Protein AF-A0A3N4G8K3-F1 (afdb_monomer)

Secondary structure (DSSP, 8-state):
--------------------------------PPPEE--GGGGBPTT-TT-EEEEEEETTEEEEEEEE-GGG-EEEEEE-B--TTPPPEE-SS-EES--EEEEETTEEEEE-PPPPPSSPPEEPPTTEEEEETTEEEEEETTTEEEEE-SS-EEEEETTEEEEEE--

Nearest PDB structures (foldseek):
  1e2t-assembly1_A  TM=3.439E-01  e=1.175E+00  Salmonella enterica subsp. enterica serovar Typhimurium
  3w5g-assembly2_B  TM=4.505E-01  e=6.704E+00  Solanum lycopersicum
  1k6z-assembly1_B  TM=6.008E-01  e=9.813E+00  Yersinia pestis

Radius of gyration: 28.42 Å; Cα contacts (8 Å, |Δi|>4): 323; chains: 1; bounding box: 40×66×106 Å

pLDDT: mean 84.11, std 19.27, range [32.97, 98.62]

Sequence (167 aa):
MLGLVALATACSDADVAQTPASTSSPRATSPTATVVDVDAADYQGSGQAGYYHWSYGTSPLRECAIYPGENGAPTLSCAATFAPGTPDMANDVFTGPPNSVTLSGERVENYLQPEWGPTAPTPLPVGHRITVSGLSCTTLAEASTECHSSAAGFRIAAGAVVERHDG

Structure (mmCIF, N/CA/C/O backbone):
data_AF-A0A3N4G8K3-F1
#
_entry.id   AF-A0A3N4G8K3-F1
#
loop_
_atom_site.group_PDB
_atom_site.id
_atom_site.type_symbol
_atom_site.label_atom_id
_atom_site.label_alt_id
_atom_site.label_comp_id
_atom_site.label_asym_id
_atom_site.label_entity_id
_atom_site.label_seq_id
_atom_site.pdbx_PDB_ins_code
_atom_site.Cartn_x
_atom_site.Cartn_y
_atom_site.Cartn_z
_atom_site.occupancy
_atom_site.B_iso_or_equiv
_atom_site.auth_seq_id
_atom_site.auth_comp_id
_atom_site.auth_asym_id
_atom_site.auth_atom_id
_atom_site.pdbx_PDB_model_num
ATOM 1 N N . MET A 1 1 ? -24.090 -44.658 87.684 1.00 39.41 1 MET A N 1
ATOM 2 C CA . MET A 1 1 ? -22.900 -45.067 86.904 1.00 39.41 1 MET A CA 1
ATOM 3 C C . MET A 1 1 ? -22.251 -43.780 86.405 1.00 39.41 1 MET A C 1
ATOM 5 O O . MET A 1 1 ? -22.911 -43.084 85.656 1.00 39.41 1 MET A O 1
ATOM 9 N N . LEU A 1 2 ? -21.247 -43.207 87.080 1.00 38.59 2 LEU A N 1
ATOM 10 C CA . LEU A 1 2 ? -19.799 -43.525 87.063 1.00 38.59 2 LEU A CA 1
ATOM 11 C C . LEU A 1 2 ? -19.129 -43.381 85.677 1.00 38.59 2 LEU A C 1
ATOM 13 O O . LEU A 1 2 ? -19.465 -44.139 84.776 1.00 38.59 2 LEU A O 1
ATOM 17 N N . GLY A 1 3 ? -18.142 -42.465 85.594 1.00 32.97 3 GLY A N 1
ATOM 18 C CA . GLY A 1 3 ? -17.091 -42.343 84.554 1.00 32.97 3 GLY A CA 1
ATOM 19 C C . GLY A 1 3 ? -17.073 -40.969 83.847 1.00 32.97 3 GLY A C 1
ATOM 20 O O . GLY A 1 3 ? -17.901 -40.764 82.974 1.00 32.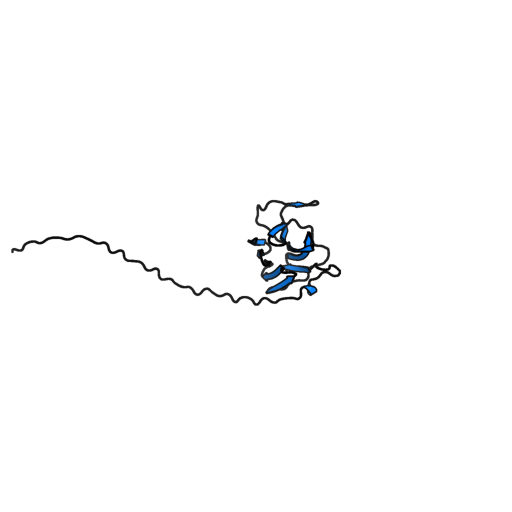97 3 GLY A O 1
ATOM 21 N N . LEU A 1 4 ? -16.381 -39.900 84.281 1.00 39.44 4 LEU A N 1
ATOM 22 C CA . LEU A 1 4 ? -14.937 -39.549 84.372 1.00 39.44 4 LEU A CA 1
ATOM 23 C C . LEU A 1 4 ? -14.177 -39.254 83.037 1.00 39.44 4 LEU A C 1
ATOM 25 O O . LEU A 1 4 ? -13.734 -40.172 82.365 1.00 39.44 4 LEU A O 1
ATOM 29 N N . VAL A 1 5 ? -14.049 -37.945 82.730 1.00 41.06 5 VAL A N 1
ATOM 30 C CA . VAL A 1 5 ? -12.893 -37.080 82.312 1.00 41.06 5 VAL A CA 1
ATOM 31 C C . VAL A 1 5 ? -11.803 -37.540 81.306 1.00 41.06 5 VAL A C 1
ATOM 33 O O . VAL A 1 5 ? -11.122 -38.520 81.574 1.00 41.06 5 VAL A O 1
ATOM 36 N N . ALA A 1 6 ? -11.516 -36.697 80.281 1.00 41.03 6 ALA A N 1
ATOM 37 C CA . ALA A 1 6 ? -10.193 -36.113 79.867 1.00 41.03 6 ALA A CA 1
ATOM 38 C C . ALA A 1 6 ? -10.287 -35.461 78.447 1.00 41.03 6 ALA A C 1
ATOM 40 O O . ALA A 1 6 ? -10.751 -36.118 77.527 1.00 41.03 6 ALA A O 1
ATOM 41 N N . LEU A 1 7 ? -10.159 -34.132 78.251 1.00 39.81 7 LEU A N 1
ATOM 42 C CA . LEU A 1 7 ? -8.982 -33.234 78.059 1.00 39.81 7 LEU A CA 1
ATOM 43 C C . LEU A 1 7 ? -8.365 -33.161 76.629 1.00 39.81 7 LEU A C 1
ATOM 45 O O . LEU A 1 7 ? -7.783 -34.133 76.174 1.00 39.81 7 LEU A O 1
ATOM 49 N N . ALA A 1 8 ? -8.421 -31.936 76.054 1.00 45.16 8 ALA A N 1
ATOM 50 C CA . ALA A 1 8 ? -7.572 -31.263 75.031 1.00 45.16 8 ALA A CA 1
ATOM 51 C C . ALA A 1 8 ? -7.347 -31.951 73.654 1.00 45.16 8 ALA A C 1
ATOM 53 O O . ALA A 1 8 ? -7.072 -33.136 73.574 1.00 45.16 8 ALA A O 1
ATOM 54 N N . THR A 1 9 ? -7.353 -31.272 72.496 1.00 48.16 9 THR A N 1
ATOM 55 C CA . THR A 1 9 ? -6.338 -30.295 72.026 1.00 48.16 9 THR A CA 1
ATOM 56 C C . THR A 1 9 ? -6.776 -29.712 70.658 1.00 48.16 9 THR A C 1
ATOM 58 O O . THR A 1 9 ? -7.527 -30.353 69.930 1.00 48.16 9 THR A O 1
ATOM 61 N N . ALA A 1 10 ? -6.327 -28.494 70.339 1.00 48.00 10 ALA A N 1
ATOM 62 C CA . ALA A 1 10 ? -6.680 -27.662 69.179 1.00 48.00 10 ALA A CA 1
ATOM 63 C C . ALA A 1 10 ? -5.961 -27.994 67.839 1.00 48.00 10 ALA A C 1
ATOM 65 O O . ALA A 1 10 ? -4.974 -28.726 67.838 1.00 48.00 10 ALA A O 1
ATOM 66 N N . CYS A 1 11 ? -6.419 -27.308 66.769 1.00 41.16 11 CYS A N 1
ATOM 67 C CA . CYS A 1 11 ? -5.816 -27.059 65.436 1.00 41.16 11 CYS A CA 1
ATOM 68 C C . CYS A 1 11 ? -5.778 -28.268 64.465 1.00 41.16 11 CYS A C 1
ATOM 70 O O . CYS A 1 11 ? -5.509 -29.386 64.874 1.00 41.16 11 CYS A O 1
ATOM 72 N N . SER A 1 12 ? -6.074 -28.159 63.165 1.00 44.84 12 SER A N 1
ATOM 73 C CA . SER A 1 12 ? -5.853 -27.054 62.225 1.00 44.84 12 SER A CA 1
ATOM 74 C C . SER A 1 12 ? -6.830 -27.133 61.044 1.00 44.84 12 SER A C 1
ATOM 76 O O . SER A 1 12 ? -7.183 -28.231 60.611 1.00 44.84 12 SER A O 1
ATOM 78 N N . ASP A 1 13 ? -7.188 -25.974 60.490 1.00 49.88 13 ASP A N 1
ATOM 79 C CA . ASP A 1 13 ? -7.706 -25.845 59.129 1.00 49.88 13 ASP A CA 1
ATOM 80 C C . ASP A 1 13 ? -6.699 -26.450 58.146 1.00 49.88 13 ASP A C 1
ATOM 82 O O . ASP A 1 13 ? -5.526 -26.069 58.124 1.00 49.88 13 ASP A O 1
ATOM 86 N N . ALA A 1 14 ? -7.153 -27.409 57.346 1.00 49.34 14 ALA A N 1
ATOM 87 C CA . ALA A 1 14 ? -6.426 -27.859 56.174 1.00 49.34 14 ALA A CA 1
ATOM 88 C C . ALA A 1 14 ? -7.152 -27.312 54.945 1.00 49.34 14 ALA A C 1
ATOM 90 O O . ALA A 1 14 ? -8.169 -27.856 54.512 1.00 49.34 14 ALA A O 1
ATOM 91 N N . ASP A 1 15 ? -6.611 -26.210 54.423 1.00 46.44 15 ASP A N 1
ATOM 92 C CA . ASP A 1 15 ? -6.835 -25.699 53.076 1.00 46.44 15 ASP A CA 1
ATOM 93 C C . ASP A 1 15 ? -6.844 -26.853 52.067 1.00 46.44 15 ASP A C 1
ATOM 95 O O . ASP A 1 15 ? -5.828 -27.508 51.810 1.00 46.44 15 ASP A O 1
ATOM 99 N N . VAL A 1 16 ? -8.009 -27.107 51.473 1.00 49.25 16 VAL A N 1
ATOM 100 C CA . 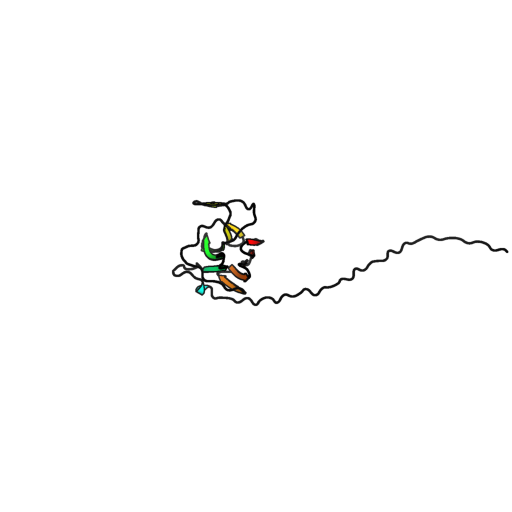VAL A 1 16 ? -8.111 -27.977 50.306 1.00 49.25 16 VAL A CA 1
ATOM 101 C C . VAL A 1 16 ? -7.504 -27.208 49.140 1.00 49.25 16 VAL A C 1
ATOM 103 O O . VAL A 1 16 ? -8.158 -26.372 48.519 1.00 49.25 16 VAL A O 1
ATOM 106 N N . ALA A 1 17 ? -6.235 -27.490 48.855 1.00 47.16 17 ALA A N 1
ATOM 107 C CA . ALA A 1 17 ? -5.542 -27.023 47.667 1.00 47.16 17 ALA A CA 1
ATOM 108 C C . ALA A 1 17 ? -6.324 -27.446 46.410 1.00 47.16 17 ALA A C 1
ATOM 110 O O . ALA A 1 17 ? -6.251 -28.589 45.953 1.00 47.16 17 ALA A O 1
ATOM 111 N N . GLN A 1 18 ? -7.090 -26.515 45.841 1.00 43.91 18 GLN A N 1
ATOM 112 C CA . GLN A 1 18 ? -7.680 -26.663 44.518 1.00 43.91 18 GLN A CA 1
ATOM 113 C C . GLN A 1 18 ? -6.551 -26.622 43.490 1.00 43.91 18 GLN A C 1
ATOM 115 O O . GLN A 1 18 ? -5.998 -25.570 43.185 1.00 43.91 18 GLN A O 1
ATOM 120 N N . THR A 1 19 ? -6.198 -27.787 42.954 1.00 49.09 19 THR A N 1
ATOM 121 C CA . THR A 1 19 ? -5.411 -27.872 41.723 1.00 49.09 19 THR A CA 1
ATOM 122 C C . THR A 1 19 ? -6.313 -27.439 40.565 1.00 49.09 19 THR A C 1
ATOM 124 O O . THR A 1 19 ? -7.318 -28.112 40.320 1.00 49.09 19 THR A O 1
ATOM 127 N N . PRO A 1 20 ? -6.018 -26.347 39.837 1.00 48.12 20 PRO A N 1
ATOM 128 C CA . PRO A 1 20 ? -6.736 -26.058 38.609 1.00 48.12 20 PRO A CA 1
ATOM 129 C C . PRO A 1 20 ? -6.356 -27.125 37.580 1.00 48.12 20 PRO A C 1
ATOM 131 O O . PRO A 1 20 ? -5.192 -27.276 37.209 1.00 48.12 20 PRO A O 1
ATOM 134 N N . ALA A 1 21 ? -7.346 -27.893 37.131 1.00 51.84 21 ALA A N 1
ATOM 135 C CA . ALA A 1 21 ? -7.197 -28.753 35.972 1.00 51.84 21 ALA A CA 1
ATOM 136 C C . ALA A 1 21 ? -6.973 -27.856 34.747 1.00 51.84 21 ALA A C 1
ATOM 138 O O . ALA A 1 21 ? -7.913 -27.259 34.218 1.00 51.84 21 ALA A O 1
ATOM 139 N N . SER A 1 22 ? -5.717 -27.740 34.316 1.00 51.09 22 SER A N 1
ATOM 140 C CA . SER A 1 22 ? -5.353 -27.146 33.033 1.00 51.09 22 SER A CA 1
ATOM 141 C C . SER A 1 22 ? -6.001 -27.965 31.922 1.00 51.09 22 SER A C 1
ATOM 143 O O . SER A 1 22 ? -5.458 -28.966 31.461 1.00 51.09 22 SER A O 1
ATOM 145 N N . THR A 1 23 ? -7.195 -27.549 31.511 1.00 50.44 23 THR A N 1
ATOM 146 C CA . THR A 1 23 ? -7.820 -28.008 30.275 1.00 50.44 23 THR A CA 1
ATOM 147 C C . THR A 1 23 ? -7.036 -27.366 29.140 1.00 50.44 23 THR A C 1
ATOM 149 O O . THR A 1 23 ? -7.302 -26.237 28.733 1.00 50.44 23 THR A O 1
ATOM 152 N N . SER A 1 24 ? -6.000 -28.055 28.675 1.00 46.66 24 SER A N 1
ATOM 153 C CA . SER A 1 24 ? -5.294 -27.724 27.445 1.00 46.66 24 SER A CA 1
ATOM 154 C C . SER A 1 24 ? -6.227 -28.014 26.272 1.00 46.66 24 SER A C 1
ATOM 156 O O . SER A 1 24 ? -6.215 -29.097 25.691 1.00 46.66 24 SER A O 1
ATOM 158 N N . SER A 1 25 ? -7.070 -27.038 25.931 1.00 54.09 25 SER A N 1
ATOM 159 C CA . SER A 1 25 ? -7.740 -27.022 24.633 1.00 54.09 25 SER A CA 1
ATOM 160 C C . SER A 1 25 ? -6.666 -27.125 23.548 1.00 54.09 25 SER A C 1
ATOM 162 O O . SER A 1 25 ? -5.717 -26.332 23.574 1.00 54.09 25 SER A O 1
ATOM 164 N N . PRO A 1 26 ? -6.766 -28.070 22.596 1.00 50.62 26 PRO A N 1
ATOM 165 C CA . PRO A 1 26 ? -5.871 -28.069 21.455 1.00 50.62 26 PRO A CA 1
ATOM 166 C C . PRO A 1 26 ? -6.065 -26.736 20.733 1.00 50.62 26 PRO A C 1
ATOM 168 O O . PRO A 1 26 ? -7.164 -26.413 20.281 1.00 50.62 26 PRO A O 1
ATOM 171 N N . ARG A 1 27 ? -4.999 -25.931 20.678 1.00 52.19 27 ARG A N 1
ATOM 172 C CA . ARG A 1 27 ? -4.941 -24.743 19.829 1.00 52.19 27 ARG A CA 1
ATOM 173 C C . ARG A 1 27 ? -5.276 -25.227 18.425 1.00 52.19 27 ARG A C 1
ATOM 175 O O . ARG A 1 27 ? -4.526 -26.025 17.869 1.00 52.19 27 ARG A O 1
ATOM 182 N N . ALA A 1 28 ? -6.421 -24.807 17.896 1.00 49.06 28 ALA A N 1
ATOM 183 C CA . ALA A 1 28 ? -6.760 -25.052 16.508 1.00 49.06 28 ALA A CA 1
ATOM 184 C C . ALA A 1 28 ? -5.660 -24.396 15.671 1.00 49.06 28 ALA A C 1
ATOM 186 O O . ALA A 1 28 ? -5.598 -23.173 15.549 1.00 49.06 28 ALA A O 1
ATOM 187 N N . THR A 1 29 ? -4.726 -25.203 15.176 1.00 45.66 29 THR A N 1
ATOM 188 C CA . THR A 1 29 ? -3.780 -24.771 14.160 1.00 45.66 29 THR A CA 1
ATOM 189 C C . THR A 1 29 ? -4.611 -24.597 12.903 1.00 45.66 29 THR A C 1
ATOM 191 O O . THR A 1 29 ? -4.844 -25.556 12.169 1.00 45.66 29 THR A O 1
ATOM 194 N N . SER A 1 30 ? -5.145 -23.390 12.702 1.00 50.69 30 SER A N 1
ATOM 195 C CA . SER A 1 30 ? -5.690 -23.005 11.406 1.00 50.69 30 SER A CA 1
ATOM 196 C C . SER A 1 30 ? -4.630 -23.348 10.360 1.00 50.69 30 SER A C 1
ATOM 198 O O . SER A 1 30 ? -3.459 -23.024 10.587 1.00 50.69 30 SER A O 1
ATOM 200 N N . PRO A 1 31 ? -4.985 -24.037 9.262 1.00 46.06 31 PRO A N 1
ATOM 201 C CA . PRO A 1 31 ? -4.022 -24.322 8.215 1.00 46.06 31 PRO A CA 1
ATOM 202 C C . PRO A 1 31 ? -3.420 -22.989 7.778 1.00 46.06 31 PRO A C 1
ATOM 204 O O . PRO A 1 31 ? -4.151 -22.077 7.388 1.00 46.06 31 PRO A O 1
ATOM 207 N N . THR A 1 32 ? -2.102 -22.847 7.914 1.00 57.81 32 THR A N 1
ATOM 208 C CA . THR A 1 32 ? -1.378 -21.720 7.335 1.00 57.81 32 THR A CA 1
ATOM 209 C C . THR A 1 32 ? -1.663 -21.772 5.843 1.00 57.81 32 THR A C 1
ATOM 211 O O . THR A 1 32 ? -1.201 -22.688 5.162 1.00 57.81 32 THR A O 1
ATOM 214 N N . ALA A 1 33 ? -2.505 -20.858 5.357 1.00 68.12 33 ALA A N 1
ATOM 215 C CA . ALA A 1 33 ? -2.767 -20.734 3.936 1.00 68.12 33 ALA A CA 1
ATOM 216 C C . ALA A 1 33 ? -1.414 -20.611 3.229 1.00 68.12 33 ALA A C 1
ATOM 218 O O . ALA A 1 33 ? -0.570 -19.811 3.638 1.00 68.12 33 ALA A O 1
ATOM 219 N N . THR A 1 34 ? -1.170 -21.462 2.234 1.00 86.00 34 THR A N 1
ATOM 220 C CA . THR A 1 34 ? 0.079 -21.421 1.477 1.00 86.00 34 THR A CA 1
ATOM 221 C C . THR A 1 34 ? 0.159 -20.080 0.762 1.00 86.00 34 THR A C 1
ATOM 223 O O . THR A 1 34 ? -0.705 -19.765 -0.053 1.00 86.00 34 THR A O 1
ATOM 226 N N . VAL A 1 35 ? 1.178 -19.291 1.096 1.00 95.62 35 VAL A N 1
ATOM 227 C CA . VAL A 1 35 ? 1.462 -18.028 0.414 1.00 95.62 35 VAL A CA 1
ATOM 228 C C . VAL A 1 35 ? 2.159 -18.335 -0.908 1.00 95.62 35 VAL A C 1
ATOM 230 O O . VAL A 1 35 ? 3.104 -19.124 -0.931 1.00 95.62 35 VAL A O 1
ATOM 233 N N . VAL A 1 36 ? 1.687 -17.728 -1.996 1.00 98.06 36 VAL A N 1
ATOM 234 C CA . VAL A 1 36 ? 2.275 -17.854 -3.337 1.00 98.06 36 VAL A CA 1
ATOM 235 C C . VAL A 1 36 ? 3.014 -16.568 -3.684 1.00 98.06 36 VAL A C 1
ATOM 237 O O . VAL A 1 36 ? 2.412 -15.499 -3.731 1.00 98.06 36 VAL A O 1
ATOM 240 N N . ASP A 1 37 ? 4.313 -16.666 -3.939 1.00 98.19 37 ASP A N 1
ATOM 241 C CA . ASP A 1 37 ? 5.109 -15.529 -4.399 1.00 98.19 37 ASP A CA 1
ATOM 242 C C . ASP A 1 37 ? 4.862 -15.253 -5.888 1.00 98.19 37 ASP A C 1
ATOM 244 O O . ASP A 1 37 ? 4.837 -16.182 -6.699 1.00 98.19 37 ASP A O 1
ATOM 248 N N . VAL A 1 38 ? 4.684 -13.980 -6.244 1.00 98.56 38 VAL A N 1
ATOM 249 C CA . VAL A 1 38 ? 4.569 -13.512 -7.638 1.00 98.56 38 VAL A CA 1
ATOM 250 C C . VAL A 1 38 ? 5.852 -12.820 -8.094 1.00 98.56 38 VAL A C 1
ATOM 252 O O . VAL A 1 38 ? 6.630 -12.338 -7.268 1.00 98.56 38 VAL A O 1
ATOM 255 N N . ASP A 1 39 ? 6.058 -12.726 -9.410 1.00 97.88 39 ASP A N 1
ATOM 256 C CA . ASP A 1 39 ? 7.092 -11.850 -9.961 1.00 97.88 39 ASP A CA 1
ATOM 257 C C . ASP A 1 39 ? 6.626 -10.391 -9.856 1.00 97.88 39 ASP A C 1
ATOM 259 O O . ASP A 1 39 ? 5.558 -10.021 -10.344 1.00 97.88 39 ASP A O 1
ATOM 263 N N . ALA A 1 40 ? 7.426 -9.541 -9.212 1.00 96.81 40 ALA A N 1
ATOM 264 C CA . ALA A 1 40 ? 7.113 -8.123 -9.097 1.00 96.81 40 ALA A CA 1
ATOM 265 C C . ALA A 1 40 ? 7.060 -7.427 -10.466 1.00 96.81 40 ALA A C 1
ATOM 267 O O . ALA A 1 40 ? 6.315 -6.459 -10.619 1.00 96.81 40 ALA A O 1
ATOM 268 N N . ALA A 1 41 ? 7.797 -7.916 -11.470 1.00 95.06 41 ALA A N 1
ATOM 269 C CA . ALA A 1 41 ? 7.802 -7.338 -12.812 1.00 95.06 41 ALA A CA 1
ATOM 270 C C . ALA A 1 41 ? 6.408 -7.336 -13.470 1.00 95.06 41 ALA A C 1
ATOM 272 O O . ALA A 1 41 ? 6.100 -6.413 -14.224 1.00 95.06 41 ALA A O 1
ATOM 273 N N . ASP A 1 42 ? 5.537 -8.291 -13.119 1.00 96.12 42 ASP A N 1
ATOM 274 C CA . ASP A 1 42 ? 4.151 -8.373 -13.613 1.00 96.12 42 ASP A CA 1
ATOM 275 C C . ASP A 1 42 ? 3.264 -7.216 -13.115 1.00 96.12 42 ASP A C 1
ATOM 277 O O . ASP A 1 42 ? 2.203 -6.929 -13.676 1.00 96.12 42 ASP A O 1
ATOM 281 N N . TYR A 1 43 ? 3.706 -6.532 -12.059 1.00 96.06 43 TYR A N 1
ATOM 282 C CA . TYR A 1 43 ? 3.014 -5.411 -11.424 1.00 96.06 43 TYR A CA 1
ATOM 283 C C . TYR A 1 43 ? 3.679 -4.068 -11.721 1.00 96.06 43 TYR A C 1
ATOM 285 O O . TYR A 1 43 ? 3.240 -3.032 -11.217 1.00 96.06 43 TYR A O 1
ATOM 293 N N . GLN A 1 44 ? 4.749 -4.061 -12.515 1.00 93.81 44 GLN A N 1
ATOM 294 C CA . GLN A 1 44 ? 5.489 -2.849 -12.811 1.00 93.81 44 GLN A CA 1
ATOM 295 C C . GLN A 1 44 ? 4.786 -2.010 -13.886 1.00 93.81 44 GLN A C 1
ATOM 297 O O . GLN A 1 44 ? 4.453 -2.495 -14.969 1.00 93.81 44 GLN A O 1
ATOM 302 N N . GLY A 1 45 ? 4.598 -0.717 -13.613 1.00 85.38 45 GLY A N 1
ATOM 303 C CA . GLY A 1 45 ? 4.019 0.215 -14.578 1.00 85.38 45 GLY A CA 1
ATOM 304 C C . GLY A 1 45 ? 4.910 0.382 -15.815 1.00 85.38 45 GLY A C 1
ATOM 305 O O . GLY A 1 45 ? 6.123 0.587 -15.706 1.00 85.38 45 GLY A O 1
ATOM 306 N N . SER A 1 46 ? 4.317 0.340 -17.012 1.00 83.12 46 SER A N 1
ATOM 307 C CA . SER A 1 46 ? 5.054 0.548 -18.266 1.00 83.12 46 SER A CA 1
ATOM 308 C C . SER A 1 46 ? 5.751 1.913 -18.274 1.00 83.12 46 SER A C 1
ATOM 310 O O . SER A 1 46 ? 5.109 2.952 -18.141 1.00 83.12 46 SER A O 1
ATOM 312 N N . GLY A 1 47 ? 7.075 1.917 -18.453 1.00 80.94 47 GLY A N 1
ATOM 313 C CA . GLY A 1 47 ? 7.891 3.137 -18.438 1.00 80.94 47 GLY A CA 1
ATOM 314 C C . GLY A 1 47 ? 8.156 3.719 -17.044 1.00 80.94 47 GLY A C 1
ATOM 315 O O . GLY A 1 47 ? 8.801 4.760 -16.944 1.00 80.94 47 GLY A O 1
ATOM 316 N N . GLN A 1 48 ? 7.712 3.055 -15.972 1.00 83.31 48 GLN A N 1
ATOM 317 C CA . GLN A 1 48 ? 7.902 3.493 -14.590 1.00 83.31 48 GLN A CA 1
ATOM 318 C C . GLN A 1 48 ? 8.843 2.522 -13.863 1.00 83.31 48 GLN A C 1
ATOM 320 O O . GLN A 1 48 ? 8.429 1.602 -13.157 1.00 83.31 48 GLN A O 1
ATOM 325 N N . ALA A 1 49 ? 10.148 2.694 -14.087 1.00 86.62 49 ALA A N 1
ATOM 326 C CA . ALA A 1 49 ? 11.173 1.880 -13.437 1.00 86.62 49 ALA A CA 1
ATOM 327 C C . ALA A 1 49 ? 11.061 1.962 -11.905 1.00 86.62 49 ALA A C 1
ATOM 329 O O . ALA A 1 49 ? 11.092 3.053 -11.339 1.00 86.62 49 ALA A O 1
ATOM 330 N N . GLY A 1 50 ? 10.931 0.808 -11.244 1.00 89.56 50 GLY A N 1
ATOM 331 C CA . GLY A 1 50 ? 10.821 0.729 -9.786 1.00 89.56 50 GLY A CA 1
ATOM 332 C C . GLY A 1 50 ? 9.444 1.077 -9.211 1.00 89.56 50 GLY A C 1
ATOM 333 O O . GLY A 1 50 ? 9.323 1.112 -7.991 1.00 89.56 50 GLY A O 1
ATOM 334 N N . TYR A 1 51 ? 8.433 1.327 -10.054 1.00 93.50 51 TYR A N 1
ATOM 335 C CA . TYR A 1 51 ? 7.051 1.569 -9.638 1.00 93.50 51 TYR A CA 1
ATOM 336 C C . TYR A 1 51 ? 6.194 0.324 -9.882 1.00 93.50 51 TYR A C 1
ATOM 338 O O . TYR A 1 51 ? 5.939 -0.047 -11.029 1.00 93.50 51 TYR A O 1
ATOM 346 N N . TYR A 1 52 ? 5.732 -0.293 -8.803 1.00 95.56 52 TYR A N 1
ATOM 347 C CA . TYR A 1 52 ? 4.935 -1.516 -8.803 1.00 95.56 52 TYR A CA 1
ATOM 348 C C . TYR A 1 52 ? 3.575 -1.206 -8.195 1.00 95.56 52 TYR A C 1
ATOM 350 O O . TYR A 1 52 ? 3.537 -0.713 -7.073 1.00 95.56 52 TYR A O 1
ATOM 358 N N . HIS A 1 53 ? 2.479 -1.470 -8.906 1.00 95.94 53 HIS A N 1
ATOM 359 C CA . HIS A 1 53 ? 1.130 -1.056 -8.511 1.00 95.94 53 HIS A CA 1
ATOM 360 C C . HIS A 1 53 ? 0.140 -2.211 -8.636 1.00 95.94 53 HIS A C 1
ATOM 362 O O . HIS A 1 53 ? 0.021 -2.833 -9.694 1.00 95.94 53 HIS A O 1
ATOM 368 N N . TRP A 1 54 ? -0.583 -2.493 -7.555 1.00 97.38 54 TRP A N 1
ATOM 369 C CA . TRP A 1 54 ? -1.546 -3.584 -7.519 1.00 97.38 54 TRP A CA 1
ATOM 370 C C . TRP A 1 54 ? -2.781 -3.256 -6.693 1.00 97.38 54 TRP A C 1
ATOM 372 O O . TRP A 1 54 ? -2.761 -2.392 -5.818 1.00 97.38 54 TRP A O 1
ATOM 382 N N . SER A 1 55 ? -3.863 -3.992 -6.944 1.00 97.81 55 SER A N 1
ATOM 383 C CA . SER A 1 55 ? -5.066 -3.927 -6.119 1.00 97.81 55 SER A CA 1
ATOM 384 C C . SER A 1 55 ? -5.138 -5.136 -5.200 1.00 97.81 55 SER A C 1
ATOM 386 O O . SER A 1 55 ? -5.019 -6.267 -5.676 1.00 97.81 55 SER A O 1
ATOM 388 N N . TYR A 1 56 ? -5.406 -4.906 -3.918 1.00 97.75 56 TYR A N 1
ATOM 389 C CA . TYR A 1 56 ? -5.694 -5.949 -2.928 1.00 97.75 56 TYR A CA 1
ATOM 390 C C . TYR A 1 56 ? -7.204 -6.063 -2.616 1.00 97.75 56 TYR A C 1
ATOM 392 O O . TYR A 1 56 ? -7.640 -6.943 -1.876 1.00 97.75 56 TYR A O 1
ATOM 400 N N . GLY A 1 57 ? -8.029 -5.188 -3.202 1.00 95.75 57 GLY A N 1
ATOM 401 C CA . GLY A 1 57 ? -9.491 -5.257 -3.189 1.00 95.75 57 GLY A CA 1
ATOM 402 C C . GLY A 1 57 ? -10.080 -4.562 -4.418 1.00 95.75 57 GLY A C 1
ATOM 403 O O . GLY A 1 57 ? -9.506 -3.593 -4.903 1.00 95.75 57 GLY A O 1
ATOM 404 N N . THR A 1 58 ? -11.201 -5.059 -4.949 1.00 89.94 58 THR A N 1
ATOM 405 C CA . THR A 1 58 ? -11.791 -4.571 -6.217 1.00 89.94 58 THR A CA 1
ATOM 406 C C . THR A 1 58 ? -13.147 -3.882 -6.060 1.00 89.94 58 THR A C 1
ATOM 408 O O . THR A 1 58 ? -13.582 -3.181 -6.969 1.00 89.94 58 THR A O 1
ATOM 411 N N . SER A 1 59 ? -13.828 -4.052 -4.923 1.00 87.25 59 SER A N 1
ATOM 412 C CA . SER A 1 59 ? -15.110 -3.397 -4.640 1.00 87.25 59 SER A CA 1
ATOM 413 C C . SER A 1 59 ? -15.303 -3.188 -3.126 1.00 87.25 59 SER A C 1
ATOM 415 O O . SER A 1 59 ? -15.783 -4.102 -2.453 1.00 87.25 59 SER A O 1
ATOM 417 N N . PRO A 1 60 ? -14.963 -2.005 -2.574 1.00 88.94 60 PRO A N 1
ATOM 418 C CA . PRO A 1 60 ? -14.344 -0.872 -3.268 1.00 88.94 60 PRO A CA 1
ATOM 419 C C . PRO A 1 60 ? -12.921 -1.200 -3.740 1.00 88.94 60 PRO A C 1
ATOM 421 O O . PRO A 1 60 ? -12.273 -2.094 -3.192 1.00 88.94 60 PRO A O 1
ATOM 424 N N . LEU A 1 61 ? -12.442 -0.473 -4.754 1.00 92.50 61 LEU A N 1
ATOM 425 C CA . LEU A 1 61 ? -11.055 -0.580 -5.200 1.00 92.50 61 LEU A CA 1
ATOM 426 C C . LEU A 1 61 ? -10.118 -0.176 -4.054 1.00 92.50 61 LEU A C 1
ATOM 428 O O . LEU A 1 61 ? -10.323 0.843 -3.391 1.00 92.50 61 LEU A O 1
ATOM 432 N N . ARG A 1 62 ? -9.118 -1.015 -3.800 1.00 95.38 62 ARG A N 1
ATOM 433 C CA . ARG A 1 62 ? -8.101 -0.823 -2.774 1.00 95.38 62 ARG A CA 1
ATOM 434 C C . ARG A 1 62 ? -6.746 -1.192 -3.338 1.00 95.38 62 ARG A C 1
ATOM 436 O O . ARG A 1 62 ? -6.559 -2.300 -3.838 1.00 95.38 62 ARG A O 1
ATOM 443 N N . GLU A 1 63 ? -5.826 -0.250 -3.246 1.00 96.50 63 GLU A N 1
ATOM 444 C CA . GLU A 1 63 ? -4.607 -0.231 -4.042 1.00 96.50 63 GLU A CA 1
ATOM 445 C C . GLU A 1 63 ? -3.392 -0.118 -3.138 1.00 96.50 63 GLU A C 1
ATOM 447 O O . GLU A 1 63 ? -3.454 0.498 -2.074 1.00 96.50 63 GLU A O 1
ATOM 452 N N . CYS A 1 64 ? -2.293 -0.710 -3.573 1.00 97.31 64 CYS A N 1
ATOM 453 C CA . CYS A 1 64 ? -0.986 -0.549 -2.971 1.00 97.31 64 CYS A CA 1
ATOM 454 C C . CYS A 1 64 ? 0.047 -0.335 -4.068 1.00 97.31 64 CYS A C 1
ATOM 456 O O . CYS A 1 64 ? -0.066 -0.902 -5.157 1.00 97.31 64 CYS A O 1
ATOM 458 N N . ALA A 1 65 ? 1.088 0.425 -3.755 1.00 96.06 65 ALA A N 1
ATOM 459 C CA . ALA A 1 65 ? 2.234 0.563 -4.624 1.00 96.06 65 ALA A CA 1
ATOM 460 C C . ALA A 1 65 ? 3.547 0.552 -3.852 1.00 96.06 65 ALA A C 1
ATOM 462 O O . ALA A 1 65 ? 3.631 1.086 -2.746 1.00 96.06 65 ALA A O 1
ATOM 463 N N . ILE A 1 66 ? 4.582 0.011 -4.488 1.00 96.00 66 ILE A N 1
ATOM 464 C CA . ILE A 1 66 ? 5.976 0.207 -4.094 1.00 96.00 66 ILE A CA 1
ATOM 465 C C . ILE A 1 66 ? 6.619 1.101 -5.143 1.00 96.00 66 ILE A C 1
ATOM 467 O O . ILE A 1 66 ? 6.52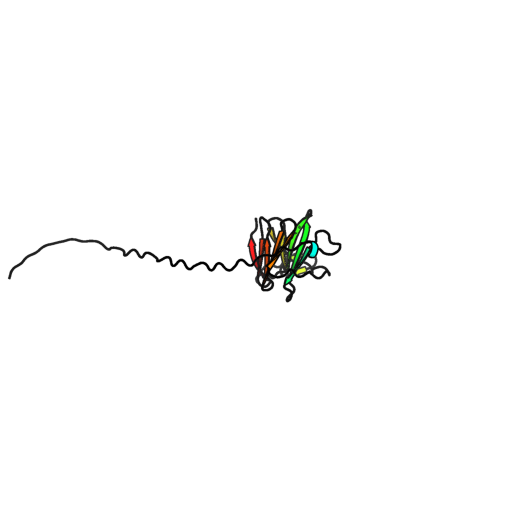9 0.817 -6.335 1.00 96.00 66 ILE A O 1
ATOM 471 N N . TYR A 1 67 ? 7.255 2.183 -4.711 1.00 93.56 67 TYR A N 1
ATOM 472 C CA . TYR A 1 67 ? 7.873 3.163 -5.599 1.00 93.56 67 TYR A CA 1
ATOM 473 C C . TYR A 1 67 ? 9.164 3.730 -5.002 1.00 93.56 67 TYR A C 1
ATOM 475 O O . TYR A 1 67 ? 9.380 3.617 -3.792 1.00 93.56 67 TYR A O 1
ATOM 483 N N . PRO A 1 68 ? 10.044 4.342 -5.817 1.00 92.38 68 PRO A N 1
ATOM 484 C CA . PRO A 1 68 ? 11.210 5.044 -5.297 1.00 92.38 68 PRO A CA 1
ATOM 485 C C . PRO A 1 68 ? 10.751 6.234 -4.446 1.00 92.38 68 PRO A C 1
ATOM 487 O O . PRO A 1 68 ? 10.126 7.162 -4.958 1.00 92.38 68 PRO A O 1
ATOM 490 N N . GLY A 1 69 ? 11.025 6.181 -3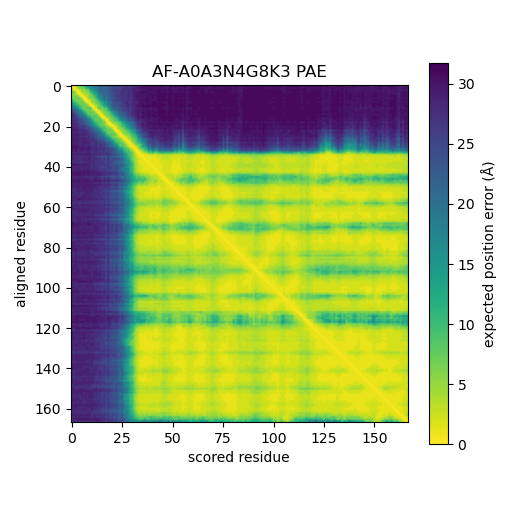.149 1.00 86.75 69 GLY A N 1
ATOM 491 C CA . GLY A 1 69 ? 10.752 7.244 -2.193 1.00 86.75 69 GLY A CA 1
ATOM 492 C C . GLY A 1 69 ? 11.885 8.261 -2.109 1.00 86.75 69 GLY A C 1
ATOM 493 O O . GLY A 1 69 ? 12.746 8.368 -2.991 1.00 86.75 69 GLY A O 1
ATOM 494 N N . GLU A 1 70 ? 11.902 9.015 -1.011 1.00 80.94 70 GLU A N 1
ATOM 495 C CA . GLU A 1 70 ? 12.959 9.989 -0.746 1.00 80.94 70 GLU A CA 1
ATOM 496 C C . GLU A 1 70 ? 14.341 9.317 -0.725 1.00 80.94 70 GLU A C 1
ATOM 498 O O . GLU A 1 70 ? 14.529 8.222 -0.191 1.00 80.94 70 GLU A O 1
ATOM 503 N N . ASN A 1 71 ? 15.329 9.977 -1.334 1.00 83.19 71 ASN A N 1
ATOM 504 C CA . ASN A 1 71 ? 16.710 9.489 -1.449 1.00 83.19 71 ASN A CA 1
ATOM 505 C C . ASN A 1 71 ? 16.868 8.142 -2.189 1.00 83.19 71 ASN A C 1
ATOM 507 O O . ASN A 1 71 ? 17.928 7.523 -2.117 1.00 83.19 71 ASN A O 1
ATOM 511 N N . GLY A 1 72 ? 15.839 7.691 -2.917 1.00 83.31 72 GLY A N 1
ATOM 512 C CA . GLY A 1 72 ? 15.856 6.442 -3.682 1.00 83.31 72 GLY A CA 1
ATOM 513 C C . GLY A 1 72 ? 15.581 5.181 -2.857 1.00 83.31 72 GLY A C 1
ATOM 514 O O . GLY A 1 72 ? 15.598 4.086 -3.419 1.00 83.31 72 GLY A O 1
ATOM 515 N N . ALA A 1 73 ? 15.306 5.309 -1.554 1.00 89.06 73 ALA A N 1
ATOM 516 C CA . ALA A 1 73 ? 14.837 4.188 -0.745 1.00 89.06 73 ALA A CA 1
ATOM 517 C C . ALA A 1 73 ? 13.409 3.803 -1.170 1.00 89.06 73 ALA A C 1
ATOM 519 O O . ALA A 1 73 ? 12.605 4.693 -1.443 1.00 89.06 73 ALA A O 1
ATOM 520 N N . PRO A 1 74 ? 13.060 2.510 -1.255 1.00 92.88 74 PRO A N 1
ATOM 521 C CA . PRO A 1 74 ? 11.717 2.110 -1.649 1.00 92.88 74 PRO A CA 1
ATOM 522 C C . PRO A 1 74 ? 10.703 2.516 -0.570 1.00 92.88 74 PRO A C 1
ATOM 524 O O . PRO A 1 74 ? 10.932 2.318 0.623 1.00 92.88 74 PRO A O 1
ATOM 527 N N . THR A 1 75 ? 9.566 3.051 -0.998 1.00 95.50 75 THR A N 1
ATOM 528 C CA . THR A 1 75 ? 8.411 3.332 -0.145 1.00 95.50 75 THR A CA 1
ATOM 529 C C . THR A 1 75 ? 7.248 2.473 -0.602 1.00 95.50 75 THR A C 1
ATOM 531 O O . THR A 1 75 ? 6.946 2.406 -1.792 1.00 95.50 75 THR A O 1
ATOM 534 N N . LEU A 1 76 ? 6.593 1.824 0.353 1.00 96.94 76 LEU A N 1
ATOM 535 C CA . LEU A 1 76 ? 5.315 1.161 0.158 1.00 96.94 76 LEU A CA 1
ATOM 536 C C . LEU A 1 76 ? 4.203 2.107 0.616 1.00 96.94 76 LEU A C 1
ATOM 538 O O . LEU A 1 76 ? 4.288 2.654 1.710 1.00 96.94 76 LEU A O 1
ATOM 542 N N . SER A 1 77 ? 3.146 2.253 -0.174 1.00 97.06 77 SER A N 1
ATOM 543 C CA . SER A 1 77 ? 1.919 2.949 0.224 1.00 97.06 77 SER A CA 1
ATOM 544 C C . SER A 1 77 ? 0.707 2.106 -0.134 1.00 97.06 77 SER A C 1
ATOM 546 O O . SER A 1 77 ? 0.642 1.577 -1.240 1.00 97.06 77 SER A O 1
ATOM 548 N N . CYS A 1 78 ? -0.253 1.993 0.776 1.00 97.75 78 CYS A N 1
ATOM 549 C CA . CYS A 1 78 ? -1.513 1.295 0.558 1.00 97.75 78 CYS A CA 1
ATOM 550 C C . CYS A 1 78 ? -2.687 2.198 0.917 1.00 97.75 78 CYS A C 1
ATOM 552 O O . CYS A 1 78 ? -2.757 2.699 2.039 1.00 97.75 78 CYS A O 1
ATOM 554 N N . ALA A 1 79 ? -3.642 2.344 0.000 1.00 97.19 79 ALA A N 1
ATOM 555 C CA . ALA A 1 79 ? -4.909 3.010 0.266 1.00 97.19 79 ALA A CA 1
ATOM 556 C C . ALA A 1 79 ? -5.626 2.292 1.411 1.00 97.19 79 ALA A C 1
ATOM 558 O O . ALA A 1 79 ? -5.747 1.073 1.375 1.00 97.19 79 ALA A O 1
ATOM 559 N N . ALA A 1 80 ? -6.117 3.014 2.410 1.00 97.12 80 ALA A N 1
ATOM 560 C CA . ALA A 1 80 ? -6.760 2.444 3.587 1.00 97.12 80 ALA A CA 1
ATOM 561 C C . ALA A 1 80 ? -7.730 3.443 4.223 1.00 97.12 80 ALA A C 1
ATOM 563 O O . ALA A 1 80 ? -7.646 4.650 4.010 1.00 97.12 80 ALA A O 1
ATOM 564 N N . THR A 1 81 ? -8.647 2.945 5.044 1.00 96.38 81 THR A N 1
ATOM 565 C CA . THR A 1 81 ? -9.426 3.772 5.969 1.00 96.38 81 THR A CA 1
ATOM 566 C C . THR A 1 81 ? -8.850 3.701 7.375 1.00 96.38 81 THR A C 1
ATOM 568 O O . THR A 1 81 ? -8.224 2.714 7.767 1.00 96.38 81 THR A O 1
ATOM 571 N N . PHE A 1 82 ? -9.107 4.742 8.156 1.00 96.19 82 PHE A N 1
ATOM 572 C CA . PHE A 1 82 ? -8.604 4.886 9.516 1.00 96.19 82 PHE A CA 1
ATOM 573 C C . PHE A 1 82 ? -9.771 4.987 10.492 1.00 96.19 82 PHE A C 1
ATOM 575 O O . PHE A 1 82 ? -10.894 5.322 10.107 1.00 96.19 82 PHE A O 1
ATOM 582 N N . ALA A 1 83 ? -9.511 4.665 11.758 1.00 92.81 83 ALA A N 1
ATOM 583 C CA . ALA A 1 83 ? -10.530 4.731 12.793 1.00 92.81 83 ALA A CA 1
ATOM 584 C C . ALA A 1 83 ? -11.096 6.162 12.921 1.00 92.81 83 ALA A C 1
ATOM 586 O O . ALA A 1 83 ? -10.349 7.135 12.745 1.00 92.81 83 ALA A O 1
ATOM 587 N N . PRO A 1 84 ? -12.389 6.314 13.262 1.00 92.06 84 PRO A N 1
ATOM 588 C CA . PRO A 1 84 ? -12.970 7.620 13.551 1.00 92.06 84 PRO A CA 1
ATOM 589 C C . PRO A 1 84 ? -12.147 8.388 14.593 1.00 92.06 84 PRO A C 1
ATOM 591 O O . PRO A 1 84 ? -11.701 7.812 15.584 1.00 92.06 84 PRO A O 1
ATOM 594 N N . GLY A 1 85 ? -11.954 9.689 14.371 1.00 92.00 85 GLY A N 1
ATOM 595 C CA . GLY A 1 85 ? -11.139 10.542 15.243 1.00 92.00 85 GLY A CA 1
ATOM 596 C C . GLY A 1 85 ? -9.640 10.542 14.926 1.00 92.00 85 GLY A C 1
ATOM 597 O O . GLY A 1 85 ? -8.892 11.246 15.601 1.00 92.00 85 GLY A O 1
ATOM 598 N N . THR A 1 86 ? -9.193 9.806 13.900 1.00 94.75 86 THR A N 1
ATOM 599 C CA . THR A 1 86 ? -7.842 9.987 13.346 1.00 94.75 86 THR A CA 1
ATOM 600 C C . THR A 1 86 ? -7.685 11.437 12.865 1.00 94.75 86 THR A C 1
ATOM 602 O O . THR A 1 86 ? -8.547 11.885 12.108 1.00 94.75 86 THR A O 1
ATOM 605 N N . PRO A 1 87 ? -6.640 12.174 13.295 1.00 96.19 87 PRO A N 1
ATOM 606 C CA . PRO A 1 87 ? -6.462 13.570 12.908 1.00 96.19 87 PRO A CA 1
ATOM 607 C C . PRO A 1 87 ? -6.348 13.752 11.396 1.00 96.19 87 PRO A C 1
ATOM 609 O O . PRO A 1 87 ? -5.702 12.948 10.717 1.00 96.19 87 PRO A O 1
ATOM 612 N N . ASP A 1 88 ? -6.930 14.842 10.902 1.00 95.75 88 ASP A N 1
ATOM 613 C CA . ASP A 1 88 ? -6.760 15.265 9.518 1.00 95.75 88 ASP A CA 1
ATOM 614 C C . ASP A 1 88 ? -5.293 15.604 9.227 1.00 95.75 88 ASP A C 1
ATOM 616 O O . ASP A 1 88 ? -4.544 16.091 10.079 1.00 95.75 88 ASP A O 1
ATOM 620 N N . MET A 1 89 ? -4.906 15.366 7.983 1.00 95.19 89 MET A N 1
ATOM 621 C CA . MET A 1 89 ? -3.624 15.734 7.408 1.00 95.19 89 MET A CA 1
ATOM 622 C C . MET A 1 89 ? -3.837 16.802 6.335 1.00 95.19 89 MET A C 1
ATOM 624 O O . MET A 1 89 ? -4.933 16.947 5.791 1.00 95.19 89 MET A O 1
ATOM 628 N N . ALA A 1 90 ? -2.777 17.538 6.015 1.00 93.19 90 ALA A N 1
ATOM 629 C CA . ALA A 1 90 ? -2.775 18.504 4.928 1.00 93.19 90 ALA A CA 1
ATOM 630 C C . ALA A 1 90 ? -1.548 18.289 4.040 1.00 93.19 90 ALA A C 1
ATOM 632 O O . ALA A 1 90 ? -0.452 18.029 4.537 1.00 93.19 90 ALA A O 1
ATOM 633 N N . ASN A 1 91 ? -1.745 18.417 2.733 1.00 87.00 91 ASN A N 1
ATOM 634 C CA . ASN A 1 91 ? -0.686 18.600 1.746 1.00 87.00 91 ASN A CA 1
ATOM 635 C C . ASN A 1 91 ? -0.950 19.909 0.975 1.00 87.00 91 ASN A C 1
ATOM 637 O O . ASN A 1 91 ? -1.867 20.656 1.314 1.00 87.00 91 ASN A O 1
ATOM 641 N N . ASP A 1 92 ? -0.163 20.196 -0.063 1.00 85.81 92 ASP A N 1
ATOM 642 C CA . ASP A 1 92 ? -0.266 21.459 -0.811 1.00 85.81 92 ASP A CA 1
ATOM 643 C C . ASP A 1 92 ? -1.622 21.671 -1.516 1.00 85.81 92 ASP A C 1
ATOM 645 O O . ASP A 1 92 ? -1.934 22.789 -1.929 1.00 85.81 92 ASP A O 1
ATOM 649 N N . VAL A 1 93 ? -2.424 20.613 -1.681 1.00 85.38 93 VAL A N 1
ATOM 650 C CA . VAL A 1 93 ? -3.656 20.617 -2.487 1.00 85.38 93 VAL A CA 1
ATOM 651 C C . VAL A 1 93 ? -4.900 20.261 -1.665 1.00 85.38 93 VAL A C 1
ATOM 653 O O . VAL A 1 93 ? -5.986 20.768 -1.945 1.00 85.38 93 VAL A O 1
ATOM 656 N N . PHE A 1 94 ? -4.768 19.408 -0.648 1.00 88.06 94 PHE A N 1
ATOM 657 C CA . PHE A 1 94 ? -5.882 18.796 0.072 1.00 88.06 94 PHE A CA 1
ATOM 658 C C . PHE A 1 94 ? -5.679 18.828 1.590 1.00 88.06 94 PHE A C 1
ATOM 660 O O . PHE A 1 94 ? -4.571 18.625 2.082 1.00 88.06 94 PHE A O 1
ATOM 667 N N . THR A 1 95 ? -6.789 18.979 2.318 1.00 94.00 95 THR A N 1
ATOM 668 C CA . THR A 1 95 ? -6.880 18.763 3.769 1.00 94.00 95 THR A CA 1
ATOM 669 C C . THR A 1 95 ? -8.017 17.792 4.052 1.00 94.00 95 THR A C 1
ATOM 671 O O . THR A 1 95 ? -9.118 17.967 3.525 1.00 94.00 95 THR A O 1
ATOM 674 N N . GLY A 1 96 ? -7.770 16.785 4.883 1.00 93.56 96 GLY A N 1
ATOM 675 C CA . GLY A 1 96 ? -8.780 15.802 5.267 1.00 93.56 96 GLY A CA 1
ATOM 676 C C . GLY A 1 96 ? -8.184 14.591 5.981 1.00 93.56 96 GLY A C 1
ATOM 677 O O . GLY A 1 96 ? -6.986 14.583 6.278 1.00 93.56 96 GLY A O 1
ATOM 678 N N . PRO A 1 97 ? -8.990 13.552 6.252 1.00 94.31 97 PRO A N 1
ATOM 679 C CA . PRO A 1 97 ? -8.500 12.363 6.929 1.00 94.31 97 PRO A CA 1
ATOM 680 C C . PRO A 1 97 ? -7.469 11.643 6.052 1.00 94.31 97 PRO A C 1
ATOM 682 O O . PRO A 1 97 ? -7.591 11.671 4.824 1.00 94.31 97 PRO A O 1
ATOM 685 N N . PRO A 1 98 ? -6.484 10.951 6.649 1.00 96.06 98 PRO A N 1
ATOM 686 C CA . PRO A 1 98 ? -5.583 10.110 5.877 1.00 96.06 98 PRO A CA 1
ATOM 687 C C . PRO A 1 98 ? -6.368 9.067 5.080 1.00 96.06 98 PRO A C 1
ATOM 689 O O . PRO A 1 98 ? -7.399 8.554 5.524 1.00 96.06 98 PRO A O 1
ATOM 692 N N . ASN A 1 99 ? -5.863 8.750 3.895 1.00 95.06 99 ASN A N 1
ATOM 693 C CA . ASN A 1 99 ? -6.464 7.790 2.969 1.00 95.06 99 ASN A CA 1
ATOM 694 C C . ASN A 1 99 ? -5.483 6.689 2.543 1.00 95.06 99 ASN A C 1
ATOM 696 O O . ASN A 1 99 ? -5.885 5.774 1.825 1.00 95.06 99 ASN A O 1
ATOM 700 N N . SER A 1 100 ? -4.236 6.752 3.014 1.00 96.50 100 SER A N 1
ATOM 701 C CA . SER A 1 100 ? -3.204 5.751 2.777 1.00 96.50 100 SER A CA 1
ATOM 702 C C . SER A 1 100 ? -2.331 5.553 4.009 1.00 96.50 100 SER A C 1
ATOM 704 O O . SER A 1 100 ? -2.133 6.467 4.808 1.00 96.50 100 SER A O 1
ATOM 706 N N . VAL A 1 101 ? -1.799 4.346 4.165 1.00 97.50 101 VAL A N 1
ATOM 707 C CA . VAL A 1 101 ? -0.738 4.018 5.120 1.00 97.50 101 VAL A CA 1
ATOM 708 C C . VAL A 1 101 ? 0.544 3.755 4.345 1.00 97.50 101 VAL A C 1
ATOM 710 O O . VAL A 1 101 ? 0.523 3.047 3.337 1.00 97.50 101 VAL A O 1
ATOM 713 N N . THR A 1 102 ? 1.649 4.331 4.800 1.00 96.69 102 THR A N 1
ATOM 714 C CA . THR A 1 102 ? 2.964 4.167 4.184 1.00 96.69 102 THR A CA 1
ATOM 715 C C . THR A 1 102 ? 3.884 3.361 5.084 1.00 96.69 102 THR A C 1
ATOM 717 O O . THR A 1 102 ? 3.781 3.407 6.306 1.00 96.69 102 THR A O 1
ATOM 720 N N . LEU A 1 103 ? 4.794 2.618 4.466 1.00 96.62 103 LEU A N 1
ATOM 721 C CA . LEU A 1 103 ? 5.942 1.994 5.104 1.00 96.62 103 LEU A CA 1
ATOM 722 C C . LEU A 1 103 ? 7.192 2.457 4.355 1.00 96.62 103 LEU A C 1
ATOM 724 O O . LEU A 1 103 ? 7.374 2.150 3.173 1.00 96.62 103 LEU A O 1
ATOM 728 N N . SER A 1 104 ? 8.038 3.213 5.050 1.00 89.31 104 SER A N 1
ATOM 729 C CA . SER A 1 104 ? 9.301 3.733 4.530 1.00 89.31 104 SER A CA 1
ATOM 730 C C . SER A 1 104 ? 10.408 3.471 5.545 1.00 89.31 104 SER A C 1
ATOM 732 O O . SER A 1 104 ? 10.359 3.949 6.680 1.00 89.31 104 SER A O 1
ATOM 734 N N . GLY A 1 105 ? 11.393 2.660 5.155 1.00 83.56 105 GLY A N 1
ATOM 735 C CA . GLY A 1 105 ? 12.420 2.169 6.074 1.00 83.56 105 GLY A CA 1
ATOM 736 C C . GLY A 1 105 ? 11.818 1.372 7.238 1.00 83.56 105 GLY A C 1
ATOM 737 O O . GLY A 1 105 ? 11.279 0.281 7.045 1.00 83.56 105 GLY A O 1
ATOM 738 N N . GLU A 1 106 ? 11.926 1.929 8.442 1.00 87.44 106 GLU A N 1
ATOM 739 C CA . GLU A 1 106 ? 11.519 1.302 9.710 1.00 87.44 106 GLU A CA 1
ATOM 740 C C . GLU A 1 106 ? 10.266 1.953 10.321 1.00 87.44 106 GLU A C 1
ATOM 742 O O . GLU A 1 106 ? 9.957 1.717 11.486 1.00 87.44 106 GLU A O 1
ATOM 747 N N . ARG A 1 107 ? 9.551 2.797 9.560 1.00 92.00 107 ARG A N 1
ATOM 748 C CA . ARG A 1 107 ? 8.385 3.540 10.061 1.00 92.00 107 ARG A CA 1
ATOM 749 C C . ARG A 1 107 ? 7.129 3.294 9.250 1.00 92.00 107 ARG A C 1
ATOM 751 O O . ARG A 1 107 ? 7.166 3.310 8.016 1.00 92.00 107 ARG A O 1
ATOM 758 N N . VAL A 1 108 ? 6.020 3.152 9.968 1.00 96.56 108 VAL A N 1
ATOM 759 C CA . VAL A 1 108 ? 4.663 3.152 9.433 1.00 96.56 108 VAL A CA 1
ATOM 760 C C . VAL A 1 108 ? 4.001 4.499 9.702 1.00 96.56 108 VAL A C 1
ATOM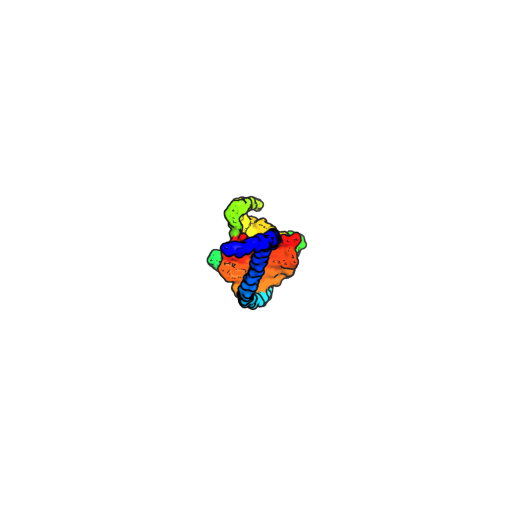 762 O O . VAL A 1 108 ? 3.832 4.906 10.850 1.00 96.56 108 VAL A O 1
ATOM 765 N N . GLU A 1 109 ? 3.542 5.177 8.652 1.00 95.06 109 GLU A N 1
ATOM 766 C CA . GLU A 1 109 ? 2.947 6.511 8.769 1.00 95.06 109 GLU A CA 1
ATOM 767 C C . GLU A 1 109 ? 1.550 6.576 8.141 1.00 95.06 109 GLU A C 1
ATOM 769 O O . GLU A 1 109 ? 1.201 5.836 7.219 1.00 95.06 109 GLU A O 1
ATOM 774 N N . ASN A 1 110 ? 0.714 7.471 8.672 1.00 95.50 110 ASN A N 1
ATOM 775 C CA . ASN A 1 110 ? -0.501 7.884 7.976 1.00 95.50 110 ASN A CA 1
ATOM 776 C C . ASN A 1 110 ? -0.107 8.816 6.833 1.00 95.50 110 ASN A C 1
ATOM 778 O O . ASN A 1 110 ? 0.802 9.628 6.986 1.00 95.50 110 ASN A O 1
ATOM 782 N N . TYR A 1 111 ? -0.840 8.757 5.730 1.00 93.56 111 TYR A N 1
ATOM 783 C CA . TYR A 1 111 ? -0.587 9.605 4.584 1.00 93.56 111 TYR A CA 1
ATOM 784 C C . TYR A 1 111 ? -1.894 10.064 3.933 1.00 93.56 111 TYR A C 1
ATOM 786 O O . TYR A 1 111 ? -2.873 9.316 3.844 1.00 93.56 111 TYR A O 1
ATOM 794 N N . LEU A 1 112 ? -1.901 11.322 3.487 1.00 93.56 112 LEU A N 1
ATOM 795 C CA . LEU A 1 112 ? -2.942 11.878 2.629 1.00 93.56 112 LEU A CA 1
ATOM 796 C C . LEU A 1 112 ? -2.410 11.919 1.201 1.00 93.56 112 LEU A C 1
ATOM 798 O O . LEU A 1 112 ? -1.772 12.880 0.763 1.00 93.56 112 LEU A O 1
ATOM 802 N N . GLN A 1 113 ? -2.659 10.823 0.504 1.00 87.31 113 GLN A N 1
ATOM 803 C CA . GLN A 1 113 ? -2.228 10.588 -0.854 1.00 87.31 113 GLN A CA 1
ATOM 804 C C . GLN A 1 113 ? -3.167 11.282 -1.856 1.00 87.31 113 GLN A C 1
ATOM 806 O O . GLN A 1 113 ? -4.390 11.138 -1.739 1.00 87.31 113 GLN A O 1
ATOM 811 N N . PRO A 1 114 ? -2.631 11.994 -2.867 1.00 81.62 114 PRO A N 1
ATOM 812 C CA . PRO A 1 114 ? -3.388 12.342 -4.068 1.00 81.62 114 PRO A CA 1
ATOM 813 C C . PRO A 1 114 ? -3.912 11.085 -4.773 1.00 81.62 114 PRO A C 1
ATOM 815 O O . PRO A 1 114 ? -3.385 9.997 -4.556 1.00 81.62 114 PRO A O 1
ATOM 818 N N . GLU A 1 115 ? -4.915 11.219 -5.641 1.00 78.00 115 GLU A N 1
ATOM 819 C CA . GLU A 1 115 ? -5.390 10.084 -6.442 1.00 78.00 115 GLU A CA 1
ATOM 820 C C . GLU A 1 115 ? -4.224 9.371 -7.145 1.00 78.00 115 GLU A C 1
ATOM 822 O O . GLU A 1 115 ? -3.278 10.005 -7.629 1.00 78.00 115 GLU A O 1
ATOM 827 N N . TRP A 1 116 ? -4.286 8.037 -7.180 1.00 78.19 116 TRP A N 1
ATOM 828 C CA . TRP A 1 116 ? -3.345 7.245 -7.960 1.00 78.19 116 TRP A CA 1
ATOM 829 C C . TRP A 1 116 ? -3.391 7.697 -9.426 1.00 78.19 116 TR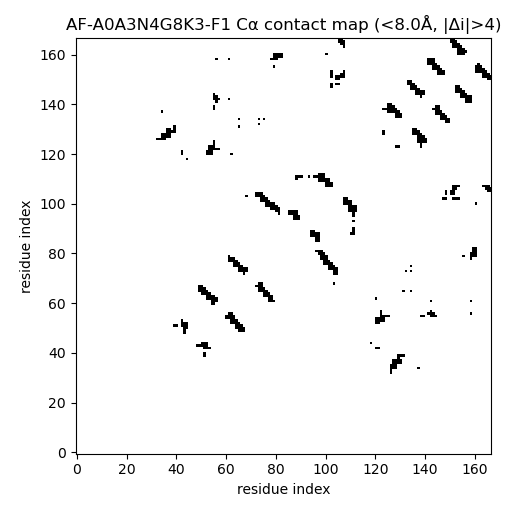P A C 1
ATOM 831 O O . TRP A 1 116 ? -4.421 8.152 -9.926 1.00 78.19 116 TRP A O 1
ATOM 841 N N . GLY A 1 117 ? -2.249 7.616 -10.113 1.00 73.19 117 GLY A N 1
ATOM 842 C CA . GLY A 1 117 ? -2.160 7.996 -11.522 1.00 73.19 117 GLY A CA 1
ATOM 843 C C . GLY A 1 117 ? -3.127 7.194 -12.411 1.00 73.19 117 GLY A C 1
ATOM 844 O O . GLY A 1 117 ? -3.726 6.217 -11.973 1.00 73.19 117 GLY A O 1
ATOM 845 N N . PRO A 1 118 ? -3.251 7.539 -13.703 1.00 71.38 118 PRO A N 1
ATOM 846 C CA . PRO A 1 118 ? -4.269 6.964 -14.593 1.00 71.38 118 PRO A CA 1
ATOM 847 C C . PRO A 1 118 ? -4.091 5.462 -14.889 1.00 71.38 118 PRO A C 1
ATOM 849 O O . PRO A 1 118 ? -4.937 4.857 -15.548 1.00 71.38 118 PRO A O 1
ATOM 852 N N . THR A 1 119 ? -2.982 4.860 -14.460 1.00 82.31 119 THR A N 1
ATOM 853 C CA . THR A 1 119 ? -2.684 3.446 -14.676 1.00 82.31 119 THR A CA 1
ATOM 854 C C . THR A 1 119 ? -3.482 2.591 -13.701 1.00 82.31 119 THR A C 1
ATOM 856 O O . THR A 1 119 ? -3.192 2.573 -12.505 1.00 82.31 119 THR A O 1
ATOM 859 N N . ALA A 1 120 ? -4.449 1.838 -14.229 1.00 86.56 120 ALA A N 1
ATOM 860 C CA . ALA A 1 120 ? -5.210 0.882 -13.436 1.00 86.56 120 ALA A CA 1
ATOM 861 C C . ALA A 1 120 ? -4.280 -0.173 -12.798 1.00 86.56 120 ALA A C 1
ATOM 863 O O . ALA A 1 120 ? -3.377 -0.676 -13.474 1.00 86.56 120 ALA A O 1
ATOM 864 N N . PRO A 1 121 ? -4.495 -0.526 -11.522 1.00 92.81 121 PRO A N 1
ATOM 865 C CA . PRO A 1 121 ? -3.688 -1.517 -10.822 1.00 92.81 121 PRO A CA 1
ATOM 866 C C . PRO A 1 121 ? -3.936 -2.930 -11.358 1.00 92.81 121 PRO A C 1
ATOM 868 O O . PRO A 1 121 ? -5.075 -3.318 -11.633 1.00 92.81 121 PRO A O 1
ATOM 871 N N . THR A 1 122 ? -2.887 -3.750 -11.406 1.00 95.75 122 THR A N 1
ATOM 872 C CA . THR A 1 122 ? -3.034 -5.193 -11.644 1.00 95.75 122 THR A CA 1
ATOM 873 C C . THR A 1 122 ? -3.514 -5.876 -10.355 1.00 95.75 122 THR A C 1
ATOM 875 O O . THR A 1 122 ? -2.920 -5.658 -9.299 1.00 95.75 122 THR A O 1
ATOM 878 N N . PRO A 1 123 ? -4.558 -6.721 -10.363 1.00 97.00 123 PRO A N 1
ATOM 879 C 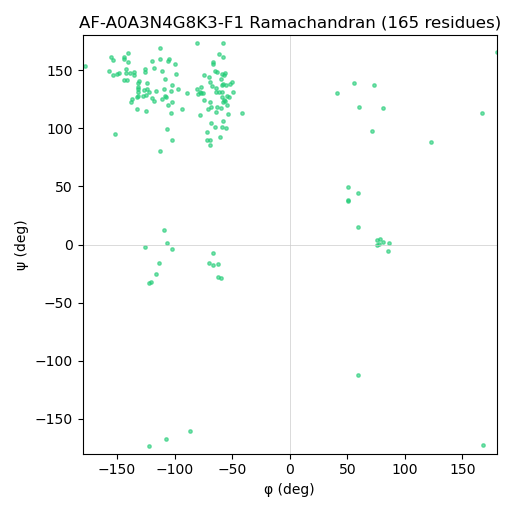CA . PRO A 1 123 ? -4.970 -7.421 -9.149 1.00 97.00 123 PRO A CA 1
ATOM 880 C C . PRO A 1 123 ? -3.907 -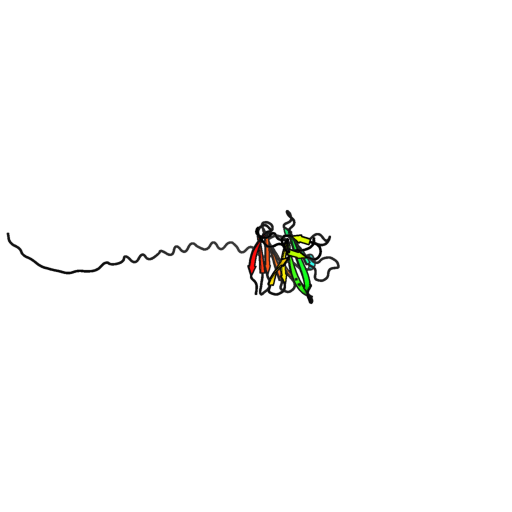8.390 -8.619 1.00 97.00 123 PRO A C 1
ATOM 882 O O . PRO A 1 123 ? -3.387 -9.226 -9.360 1.00 97.00 123 PRO A O 1
ATOM 885 N N . LEU A 1 124 ? -3.613 -8.310 -7.319 1.00 98.12 124 LEU A N 1
ATOM 886 C CA . LEU A 1 124 ? -2.839 -9.326 -6.607 1.00 98.12 124 LEU A CA 1
ATOM 887 C C . LEU A 1 124 ? -3.826 -10.323 -5.980 1.00 98.12 124 LEU A C 1
ATOM 889 O O . LEU A 1 124 ? -4.646 -9.915 -5.155 1.00 98.12 124 LEU A O 1
ATOM 893 N N . PRO A 1 125 ? -3.829 -11.609 -6.377 1.00 97.44 125 PRO A N 1
ATOM 894 C CA . PRO A 1 125 ? -4.839 -12.536 -5.882 1.00 97.44 125 PRO A CA 1
ATOM 895 C C . PRO A 1 125 ? -4.699 -12.811 -4.379 1.00 97.44 125 PRO A C 1
ATOM 897 O O . PRO A 1 125 ? -3.618 -12.730 -3.798 1.00 97.44 125 PRO A O 1
ATOM 900 N N . VAL A 1 126 ? -5.801 -13.205 -3.738 1.00 97.12 126 VAL A N 1
ATOM 901 C CA . VAL A 1 126 ? -5.784 -13.627 -2.328 1.00 97.12 126 VAL A CA 1
ATOM 902 C C . VAL A 1 126 ? -4.774 -14.762 -2.125 1.00 97.12 126 VAL A C 1
ATOM 904 O O . VAL A 1 126 ? -4.671 -15.677 -2.943 1.00 97.12 126 VAL A O 1
ATOM 907 N N . GLY A 1 127 ? -4.013 -14.688 -1.034 1.00 97.50 127 GLY A N 1
ATOM 908 C CA . GLY A 1 127 ? -2.939 -15.624 -0.710 1.00 97.50 127 GLY A CA 1
ATOM 909 C C . GLY A 1 127 ? -1.647 -15.392 -1.494 1.00 97.50 127 GLY A C 1
ATOM 910 O O . GLY A 1 127 ? -0.694 -16.139 -1.291 1.00 97.50 127 GLY A O 1
ATOM 911 N N . HIS A 1 128 ? -1.588 -14.383 -2.369 1.00 98.56 128 HIS A N 1
ATOM 912 C CA . HIS A 1 128 ? -0.380 -14.068 -3.127 1.00 98.56 128 HIS A CA 1
ATOM 913 C C . HIS A 1 128 ? 0.396 -12.923 -2.490 1.00 98.56 128 HIS A C 1
ATOM 915 O O . HIS A 1 128 ? -0.187 -12.000 -1.908 1.00 98.56 128 HIS A O 1
ATOM 921 N N . ARG A 1 129 ? 1.720 -12.999 -2.617 1.00 98.62 129 ARG A N 1
ATOM 922 C CA . ARG A 1 129 ? 2.672 -12.071 -2.025 1.00 98.62 129 ARG A CA 1
ATOM 923 C C . ARG A 1 129 ? 3.590 -11.487 -3.082 1.00 98.62 129 ARG A C 1
ATOM 925 O O . ARG A 1 129 ? 4.216 -12.219 -3.840 1.00 98.62 129 ARG A O 1
ATOM 932 N N . ILE A 1 130 ? 3.683 -10.164 -3.081 1.00 98.50 130 ILE A N 1
ATOM 933 C CA . ILE A 1 130 ? 4.662 -9.404 -3.854 1.00 98.50 130 ILE A CA 1
ATOM 934 C C . ILE A 1 130 ? 5.780 -8.943 -2.918 1.00 98.50 130 ILE A C 1
ATOM 936 O O . ILE A 1 130 ? 5.518 -8.500 -1.797 1.00 98.50 130 ILE A O 1
ATOM 940 N N . THR A 1 131 ? 7.032 -9.046 -3.364 1.00 97.81 131 THR A N 1
ATOM 941 C CA . THR A 1 131 ? 8.199 -8.564 -2.617 1.00 97.81 131 THR A CA 1
ATOM 942 C C . THR A 1 131 ? 9.107 -7.741 -3.520 1.00 97.81 131 THR A C 1
ATOM 944 O O . THR A 1 131 ? 9.517 -8.198 -4.583 1.00 97.81 131 THR A O 1
ATOM 947 N N . VAL A 1 132 ? 9.453 -6.531 -3.081 1.00 96.06 132 VAL A N 1
ATOM 948 C CA . VAL A 1 132 ? 10.347 -5.607 -3.788 1.00 96.06 132 VAL A CA 1
ATOM 949 C C . VAL A 1 132 ? 11.289 -4.976 -2.776 1.00 96.06 132 VAL A C 1
ATOM 951 O O . VAL A 1 132 ? 10.847 -4.330 -1.830 1.00 96.06 132 VAL A O 1
ATOM 954 N N . SER A 1 133 ? 12.598 -5.135 -2.980 1.00 93.19 133 SER A N 1
ATOM 955 C CA . SER A 1 133 ? 13.630 -4.455 -2.181 1.00 93.19 133 SER A CA 1
ATOM 956 C C . SER A 1 133 ? 13.449 -4.597 -0.657 1.00 93.19 133 SER A C 1
ATOM 958 O O . SER A 1 133 ? 13.692 -3.656 0.092 1.00 93.19 133 SER A O 1
ATOM 960 N N . GLY A 1 134 ? 13.001 -5.771 -0.195 1.00 93.00 134 GLY A N 1
ATOM 961 C CA . GLY A 1 134 ? 12.777 -6.070 1.226 1.00 93.00 134 GLY A CA 1
ATOM 962 C C . GLY A 1 134 ? 11.416 -5.640 1.786 1.00 93.00 134 GLY A C 1
ATOM 963 O O . GLY A 1 134 ? 11.107 -5.992 2.920 1.00 93.00 134 GLY A O 1
ATOM 964 N N . LEU A 1 135 ? 10.592 -4.937 1.005 1.00 97.12 135 LEU A N 1
ATOM 965 C CA . LEU A 1 135 ? 9.188 -4.676 1.318 1.00 97.12 135 LEU A CA 1
ATOM 966 C C . LEU A 1 135 ? 8.339 -5.809 0.756 1.00 97.12 135 LEU A C 1
ATOM 968 O O . LEU A 1 135 ? 8.474 -6.167 -0.413 1.00 97.12 135 LEU A O 1
ATOM 972 N N . SER A 1 136 ? 7.463 -6.364 1.580 1.00 97.75 136 SER A N 1
ATOM 973 C CA . SER A 1 136 ? 6.635 -7.505 1.223 1.00 97.75 136 SER A CA 1
ATOM 974 C C . SER A 1 136 ? 5.184 -7.253 1.596 1.00 97.75 136 SER A C 1
ATOM 976 O O . SER A 1 136 ? 4.914 -6.861 2.726 1.00 97.75 136 SER A O 1
ATOM 978 N N . CYS A 1 137 ? 4.258 -7.542 0.683 1.00 98.56 137 CYS A N 1
ATOM 979 C CA . CYS A 1 137 ? 2.819 -7.453 0.918 1.00 98.56 137 CYS A CA 1
ATOM 980 C C . CYS A 1 137 ? 2.099 -8.711 0.454 1.00 98.56 137 CYS A C 1
ATOM 982 O O . CYS A 1 137 ? 2.275 -9.139 -0.686 1.00 98.56 137 CYS A O 1
ATOM 984 N N . THR A 1 138 ? 1.238 -9.253 1.309 1.00 98.62 138 THR A N 1
ATOM 985 C CA . THR A 1 138 ? 0.376 -10.396 1.003 1.00 98.62 138 THR A CA 1
ATOM 986 C C . THR A 1 138 ? -1.074 -9.940 0.941 1.00 98.62 138 THR A C 1
ATOM 988 O O . THR A 1 138 ? -1.591 -9.403 1.923 1.00 98.62 138 THR A O 1
ATOM 991 N N . THR A 1 139 ? -1.757 -10.209 -0.174 1.00 98.38 139 THR A N 1
ATOM 992 C CA . THR A 1 139 ? -3.203 -9.963 -0.264 1.00 98.38 139 THR A CA 1
ATOM 993 C C . THR A 1 139 ? -3.961 -11.040 0.499 1.00 98.38 139 THR A C 1
ATOM 995 O O . THR A 1 139 ? -3.748 -12.239 0.320 1.00 98.38 139 THR A O 1
ATOM 998 N N . LEU A 1 140 ? -4.883 -10.606 1.347 1.00 97.25 140 LEU A N 1
ATOM 999 C CA . LEU A 1 140 ? -5.744 -11.443 2.166 1.00 97.25 140 LEU A CA 1
ATOM 1000 C C . LEU A 1 140 ? -7.199 -11.309 1.687 1.00 97.25 140 LEU A C 1
ATOM 1002 O O . LEU A 1 140 ? -7.538 -10.450 0.872 1.00 97.25 140 LEU A O 1
ATOM 1006 N N . ALA A 1 141 ? -8.078 -12.182 2.178 1.00 95.69 141 ALA A N 1
ATOM 1007 C CA . ALA A 1 141 ? -9.500 -12.113 1.852 1.00 95.69 141 ALA A CA 1
ATOM 1008 C C . ALA A 1 141 ? -10.138 -10.792 2.325 1.00 95.69 141 ALA A C 1
ATOM 1010 O O . ALA A 1 141 ? -9.591 -10.086 3.170 1.00 95.69 141 ALA A O 1
ATOM 1011 N N . GLU A 1 142 ? -11.327 -10.479 1.804 1.00 94.94 142 GLU A N 1
ATOM 1012 C CA . GLU A 1 142 ? -12.144 -9.352 2.282 1.00 94.94 142 GLU A CA 1
ATOM 1013 C C . GLU A 1 142 ? -11.440 -7.988 2.167 1.00 94.94 142 GLU A C 1
ATOM 1015 O O . GLU A 1 142 ? -11.475 -7.195 3.099 1.00 94.94 142 GLU A O 1
ATOM 1020 N N . ALA A 1 143 ? -10.781 -7.711 1.034 1.00 95.00 143 ALA A N 1
ATOM 1021 C CA . ALA A 1 143 ? -10.040 -6.461 0.816 1.00 95.00 143 ALA A CA 1
ATOM 1022 C C . ALA A 1 143 ? -9.069 -6.159 1.972 1.00 95.00 143 ALA A C 1
ATOM 1024 O O . ALA A 1 143 ? -9.068 -5.073 2.556 1.00 95.00 143 ALA A O 1
ATOM 1025 N N . SER A 1 144 ? -8.276 -7.165 2.331 1.00 97.69 144 SER A N 1
ATOM 1026 C CA . SER A 1 144 ? -7.300 -7.097 3.413 1.00 97.69 144 SER A CA 1
ATOM 1027 C C . SER A 1 144 ? -5.900 -7.303 2.842 1.00 97.69 144 SER A C 1
ATOM 1029 O O . SER A 1 144 ? -5.723 -7.966 1.822 1.00 97.69 144 SER A O 1
ATOM 1031 N N . THR A 1 145 ? -4.890 -6.743 3.494 1.00 98.56 145 THR A N 1
ATOM 1032 C CA . THR A 1 145 ? -3.489 -6.942 3.113 1.00 98.56 145 THR A CA 1
ATOM 1033 C C . THR A 1 145 ? -2.605 -6.838 4.342 1.00 98.56 145 THR A C 1
ATOM 1035 O O . THR A 1 145 ? -2.895 -6.083 5.272 1.00 98.56 145 THR A O 1
ATOM 1038 N N . GLU A 1 146 ? -1.528 -7.604 4.357 1.00 98.44 146 GLU A N 1
ATOM 1039 C CA . GLU A 1 146 ? -0.495 -7.529 5.384 1.00 98.44 146 GLU A CA 1
ATOM 1040 C C . GLU A 1 146 ? 0.822 -7.176 4.719 1.00 98.44 146 GLU A C 1
ATOM 1042 O O . GLU A 1 146 ? 1.235 -7.849 3.774 1.00 98.44 146 GLU A O 1
ATOM 1047 N N . CYS A 1 147 ? 1.467 -6.125 5.210 1.00 98.50 147 CYS A N 1
ATOM 1048 C CA . CYS A 1 147 ? 2.675 -5.588 4.621 1.00 98.50 147 CYS A CA 1
ATOM 1049 C C . CYS A 1 147 ? 3.758 -5.364 5.671 1.00 98.50 147 CYS A C 1
ATOM 1051 O O . CYS A 1 147 ? 3.476 -4.875 6.763 1.00 98.50 147 CYS A O 1
ATOM 1053 N N . HIS A 1 148 ? 5.000 -5.692 5.338 1.00 97.38 148 HIS A N 1
ATOM 1054 C CA . HIS A 1 148 ? 6.125 -5.587 6.259 1.00 97.38 148 HIS A CA 1
ATOM 1055 C C . HIS A 1 148 ? 7.458 -5.378 5.537 1.00 97.38 148 HIS A C 1
ATOM 1057 O O . HIS A 1 148 ? 7.620 -5.701 4.358 1.00 97.38 148 HIS A O 1
ATOM 1063 N N . SER A 1 149 ? 8.414 -4.849 6.288 1.00 95.31 149 SER A N 1
ATOM 1064 C CA . SER A 1 149 ? 9.849 -4.919 6.048 1.00 95.31 149 SER A CA 1
ATOM 1065 C C . SER A 1 149 ? 10.475 -5.873 7.073 1.00 95.31 149 SER A C 1
ATOM 1067 O O . SER A 1 149 ? 9.775 -6.605 7.775 1.00 95.31 149 SER A O 1
ATOM 1069 N N . SER A 1 150 ? 11.803 -5.877 7.191 1.00 92.31 150 SER A N 1
ATOM 1070 C CA . 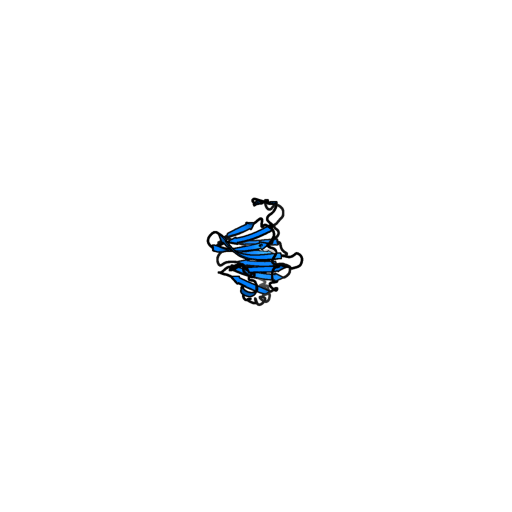SER A 1 150 ? 12.487 -6.593 8.273 1.00 92.31 150 SER A CA 1
ATOM 1071 C C . SER A 1 150 ? 12.291 -5.967 9.660 1.00 92.31 150 SER A C 1
ATOM 1073 O O . SER A 1 150 ? 12.615 -6.622 10.646 1.00 92.31 150 SER A O 1
ATOM 1075 N N . ALA A 1 151 ? 11.832 -4.713 9.739 1.00 93.00 151 ALA A N 1
ATOM 1076 C CA . ALA A 1 151 ? 11.794 -3.933 10.980 1.00 93.00 151 ALA A CA 1
ATOM 1077 C C . ALA A 1 151 ? 10.388 -3.446 11.360 1.00 93.00 151 ALA A C 1
ATOM 1079 O O . ALA A 1 151 ? 10.076 -3.350 12.541 1.00 93.00 151 ALA A O 1
ATOM 1080 N N . ALA A 1 152 ? 9.544 -3.149 10.374 1.00 96.88 152 ALA A N 1
ATOM 1081 C CA . ALA A 1 152 ? 8.248 -2.520 10.592 1.00 96.88 152 ALA A CA 1
ATOM 1082 C C . ALA A 1 152 ? 7.180 -3.109 9.671 1.00 96.88 152 ALA A C 1
ATOM 1084 O O . ALA A 1 152 ? 7.484 -3.758 8.668 1.00 96.88 152 ALA A O 1
ATOM 1085 N N . GLY A 1 153 ? 5.912 -2.857 9.974 1.00 97.56 153 GLY A N 1
ATOM 1086 C CA . GLY A 1 153 ? 4.819 -3.365 9.161 1.00 97.56 153 GLY A CA 1
ATOM 1087 C C . GLY A 1 153 ? 3.439 -2.979 9.658 1.00 97.56 153 GLY A C 1
ATOM 1088 O O . GLY A 1 153 ? 3.244 -2.531 10.788 1.00 97.56 153 GLY A O 1
ATOM 1089 N N . PHE A 1 154 ? 2.458 -3.174 8.789 1.00 98.50 154 PHE A N 1
ATOM 1090 C CA . PHE A 1 154 ? 1.063 -2.866 9.051 1.00 98.50 154 PHE A CA 1
ATOM 1091 C C . PHE A 1 154 ? 0.137 -3.933 8.479 1.00 98.50 154 PHE A C 1
ATOM 1093 O O . PHE A 1 154 ? 0.452 -4.626 7.508 1.00 98.50 154 PHE A O 1
ATOM 1100 N N . ARG A 1 155 ? -1.060 -4.009 9.057 1.00 98.44 155 ARG A N 1
ATOM 1101 C CA . ARG A 1 155 ? -2.145 -4.847 8.555 1.00 98.44 155 ARG A CA 1
ATOM 1102 C C . ARG A 1 155 ? -3.385 -4.015 8.291 1.00 98.44 155 ARG A C 1
ATOM 1104 O O . ARG A 1 155 ? -3.818 -3.226 9.134 1.00 98.44 155 ARG A O 1
ATOM 1111 N N . ILE A 1 156 ? -3.972 -4.249 7.127 1.00 98.56 156 ILE A N 1
ATOM 1112 C CA . ILE A 1 156 ? -5.275 -3.742 6.726 1.00 98.56 156 ILE A CA 1
ATOM 1113 C C . ILE A 1 156 ? -6.256 -4.913 6.747 1.00 98.56 156 ILE A C 1
ATOM 1115 O O . ILE A 1 156 ? -6.002 -5.938 6.116 1.00 98.56 156 ILE A O 1
ATOM 1119 N N . ALA A 1 157 ? -7.375 -4.754 7.449 1.00 97.88 157 ALA A N 1
ATOM 1120 C CA . ALA A 1 157 ? -8.490 -5.692 7.449 1.00 97.88 157 ALA A CA 1
ATOM 1121 C C . ALA A 1 157 ? -9.767 -4.981 6.996 1.00 97.88 157 ALA A C 1
ATOM 1123 O O . ALA A 1 157 ? -10.075 -3.897 7.494 1.00 97.88 157 ALA A O 1
ATOM 1124 N N . ALA A 1 158 ? -10.500 -5.568 6.047 1.00 96.00 158 ALA A N 1
ATOM 1125 C CA . ALA A 1 158 ? -11.711 -4.967 5.477 1.00 96.00 158 ALA A CA 1
ATOM 1126 C C . ALA A 1 158 ? -11.499 -3.513 4.997 1.00 96.00 158 ALA A C 1
ATOM 1128 O O . ALA A 1 158 ? -12.350 -2.640 5.169 1.00 96.00 158 ALA A O 1
ATOM 1129 N N . GLY A 1 159 ? -10.328 -3.236 4.415 1.00 96.19 159 GLY A N 1
ATOM 1130 C CA . GLY A 1 159 ? -9.922 -1.908 3.955 1.00 96.19 159 GLY A CA 1
ATOM 1131 C C . GLY A 1 159 ? -9.502 -0.918 5.049 1.00 96.19 159 GLY A C 1
ATOM 1132 O O . GLY A 1 159 ? -9.117 0.195 4.699 1.00 96.19 159 GLY A O 1
ATOM 1133 N N . ALA A 1 160 ? -9.534 -1.282 6.336 1.00 97.38 160 ALA A N 1
ATOM 1134 C CA . ALA A 1 160 ? -9.131 -0.420 7.448 1.00 97.38 160 ALA A CA 1
ATOM 1135 C C . ALA A 1 160 ? -7.810 -0.861 8.091 1.00 97.38 160 ALA A C 1
ATOM 1137 O O . ALA A 1 160 ? -7.567 -2.054 8.257 1.00 97.38 160 ALA A O 1
ATOM 1138 N N . VAL A 1 161 ? -6.964 0.089 8.496 1.00 97.75 161 VAL A N 1
ATOM 1139 C CA . VAL A 1 161 ? -5.733 -0.235 9.235 1.00 97.75 161 VAL A CA 1
ATOM 1140 C C . VAL A 1 161 ? -6.091 -0.742 10.634 1.00 97.75 161 VAL A C 1
ATOM 1142 O O . VAL A 1 161 ? -6.743 -0.026 11.393 1.00 97.75 161 VAL A O 1
ATOM 1145 N N . VAL A 1 162 ? -5.654 -1.956 10.978 1.00 97.56 162 VAL A N 1
ATOM 1146 C CA . VAL A 1 162 ? -5.969 -2.613 12.263 1.00 97.56 162 VAL A CA 1
ATOM 1147 C C . VAL A 1 162 ? -4.751 -2.870 13.141 1.00 97.56 162 VAL A C 1
ATOM 1149 O O . VAL A 1 162 ? -4.886 -2.922 14.359 1.00 97.56 162 VAL A O 1
ATOM 1152 N N . GLU A 1 163 ? -3.562 -2.998 12.553 1.00 95.62 163 GLU A N 1
ATOM 1153 C CA . GLU A 1 163 ? -2.320 -3.265 13.286 1.00 95.62 163 GLU A CA 1
ATOM 1154 C C . GLU A 1 163 ? -1.161 -2.489 12.661 1.00 95.62 163 GLU A C 1
ATOM 1156 O O . GLU A 1 163 ? -1.136 -2.266 11.444 1.00 95.62 163 GLU A O 1
ATOM 1161 N N . ARG A 1 164 ? -0.203 -2.086 13.503 1.00 95.50 164 ARG A N 1
ATOM 1162 C CA . ARG A 1 164 ? 1.059 -1.443 13.120 1.00 95.50 164 ARG A CA 1
ATOM 1163 C C . ARG A 1 164 ? 2.148 -1.815 14.108 1.00 95.50 164 ARG A C 1
ATOM 1165 O O . ARG A 1 164 ? 1.868 -1.959 15.297 1.00 95.50 164 ARG A O 1
ATOM 1172 N N . HIS A 1 165 ? 3.370 -1.904 13.617 1.00 93.00 165 HIS A N 1
ATOM 1173 C CA . HIS A 1 165 ? 4.568 -1.905 14.437 1.00 93.00 165 HIS A CA 1
ATOM 1174 C C . HIS A 1 165 ? 5.678 -1.159 13.703 1.00 93.00 165 HIS A C 1
ATOM 1176 O O . HIS A 1 165 ? 5.815 -1.286 12.484 1.00 93.00 165 HIS A O 1
ATOM 1182 N N . ASP A 1 166 ? 6.447 -0.403 14.472 1.00 90.19 166 ASP A N 1
ATOM 1183 C CA . ASP A 1 166 ? 7.643 0.296 14.021 1.00 90.19 166 ASP A CA 1
ATOM 1184 C C . ASP A 1 166 ? 8.886 -0.430 14.556 1.00 90.19 166 ASP A C 1
ATOM 1186 O O . ASP A 1 166 ? 8.787 -1.185 15.533 1.00 90.19 166 ASP A O 1
ATOM 1190 N N . GLY A 1 167 ? 10.022 -0.210 13.890 1.00 72.50 167 GLY A N 1
ATOM 1191 C CA . GLY A 1 167 ? 11.329 -0.771 14.253 1.00 72.50 167 GLY A CA 1
ATOM 1192 C C . GLY A 1 167 ? 12.059 -0.007 15.350 1.00 72.50 167 GLY A C 1
ATOM 1193 O O . GLY A 1 167 ? 11.830 1.218 15.489 1.00 72.50 167 GLY A O 1
#

Foldseek 3Di:
DDDDDDDDDDDDDDPPPDDPDPPPDPPPPDPPQAAAEDDQVVQDDVVQPQWGKEFLDVVVTKIKIWHQDPPRFIKIKIFADEDPPQDWDDDPPDIGHFGIWMDTDQDIDGHNDDDDPPDDGHYDDASYWYDDPQWIKHRHPQRKIWIDGPHWTWIGHNRHTDDIDGD

Organism: NCBI:txid2487349

Solvent-accessible surface area (backbone atoms only — not comparable to full-atom values): 9946 Å² total; per-residue (Å²): 136,90,87,87,90,85,85,88,86,83,90,76,91,76,83,80,79,78,75,78,79,80,78,76,71,79,76,80,74,69,79,78,74,75,72,42,80,52,69,49,73,82,30,41,46,90,94,37,87,69,29,30,36,26,21,40,23,80,85,70,74,29,39,36,35,39,30,69,36,80,97,65,44,63,26,38,38,30,52,32,41,66,62,90,85,60,71,66,42,73,60,101,87,51,74,44,60,43,42,22,41,32,42,47,80,40,42,64,42,81,31,72,67,75,82,78,68,95,70,79,57,45,75,47,54,69,43,27,30,44,61,56,98,68,38,37,39,33,19,36,71,68,36,8,36,42,36,34,40,95,50,17,33,42,30,30,53,72,39,25,61,76,49,75,43,62,90

Mean predicted aligned error: 11.19 Å